Protein AF-0000000069689059 (afdb_homodimer)

Nearest PDB structures (foldseek):
  5hoo-assembly1_A  TM=9.185E-01  e=1.889E-03  Drosophila mauritiana
  5hoo-assembly1_B  TM=9.176E-01  e=2.150E-03  Drosophila mauritiana
  4u7b-assembly2_G-2  TM=9.178E-01  e=5.326E-03  Drosophila mauritiana
  3hot-assembly1_A  TM=8.782E-01  e=8.944E-03  Drosophila mauritiana
  7s03-assembly1_A-2  TM=8.813E-01  e=1.320E-02  Homo sapiens

Radius of gyration: 13.78 Å; Cα contacts (8 Å, |Δi|>4): 162; chains: 2; bounding box: 35×32×36 Å

Structure (mmCIF, N/CA/C/O backbone):
data_AF-0000000069689059-model_v1
#
loop_
_entity.id
_entity.type
_entity.pdbx_description
1 polymer 'Mos1 transposase HTH domain-containing protein'
#
loop_
_atom_site.group_PDB
_atom_site.id
_atom_site.type_symbol
_atom_site.label_atom_id
_atom_site.label_alt_id
_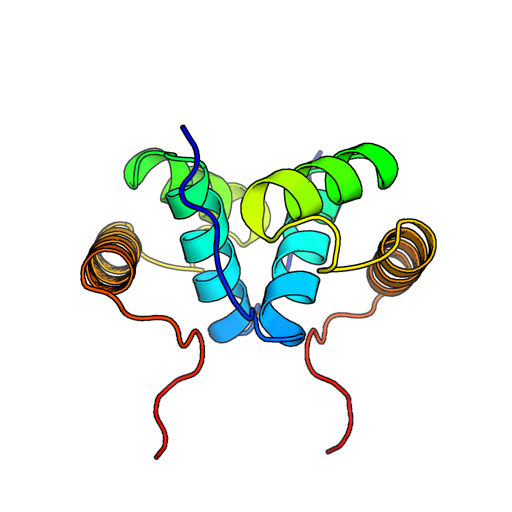atom_site.label_comp_id
_atom_site.label_asym_id
_atom_site.label_entity_id
_atom_site.label_seq_id
_atom_site.pdbx_PDB_ins_code
_atom_site.Cartn_x
_atom_site.Cartn_y
_atom_site.Cartn_z
_atom_site.occupancy
_atom_site.B_iso_or_equiv
_atom_site.auth_seq_id
_atom_site.auth_comp_id
_atom_site.auth_asym_id
_atom_site.auth_atom_id
_atom_site.pdbx_PDB_model_num
ATOM 1 N N . MET A 1 1 ? -7.484 -7.207 15.836 1 64.56 1 MET A N 1
ATOM 2 C CA . MET A 1 1 ? -8.234 -7.727 14.695 1 64.56 1 MET A CA 1
ATOM 3 C C . MET A 1 1 ? -8.227 -6.727 13.539 1 64.56 1 MET A C 1
ATOM 5 O O . MET A 1 1 ? -8.625 -5.57 13.719 1 64.56 1 MET A O 1
ATOM 9 N N . PHE A 1 2 ? -7.527 -7.031 12.359 1 71.19 2 PHE A N 1
ATOM 10 C CA . PHE A 1 2 ? -7.359 -6.098 11.25 1 71.19 2 PHE A CA 1
ATOM 11 C C . PHE A 1 2 ? -8.672 -5.914 10.5 1 71.19 2 PHE A C 1
ATOM 13 O O . PHE A 1 2 ? -9.477 -6.836 10.414 1 71.19 2 PHE A O 1
ATOM 20 N N . LYS A 1 3 ? -9.016 -4.711 10.305 1 83.56 3 LYS A N 1
ATOM 21 C CA . LYS A 1 3 ? -10.164 -4.473 9.438 1 83.56 3 LYS A CA 1
ATOM 22 C C . LYS A 1 3 ? -9.891 -4.957 8.023 1 83.56 3 LYS A C 1
ATOM 24 O O . LYS A 1 3 ? -8.828 -4.684 7.457 1 83.56 3 LYS A O 1
ATOM 29 N N . THR A 1 4 ? -10.664 -5.844 7.508 1 91.06 4 THR A N 1
ATOM 30 C CA . THR A 1 4 ? -10.484 -6.32 6.145 1 91.06 4 THR A CA 1
ATOM 31 C C . THR A 1 4 ? -11.055 -5.32 5.141 1 91.06 4 THR A C 1
ATOM 33 O O . THR A 1 4 ? -12.062 -4.66 5.418 1 91.06 4 THR A O 1
ATOM 36 N N . ILE A 1 5 ? -10.398 -5.199 4.066 1 94.38 5 ILE A N 1
ATOM 37 C CA . ILE A 1 5 ? -10.836 -4.309 2.998 1 94.38 5 ILE A CA 1
ATOM 38 C C . ILE A 1 5 ? -11.508 -5.117 1.892 1 94.38 5 ILE A C 1
ATOM 40 O O . ILE A 1 5 ? -10.891 -6.027 1.321 1 94.38 5 ILE A O 1
ATOM 44 N N . ALA A 1 6 ? -12.719 -4.738 1.659 1 91.31 6 ALA A N 1
ATOM 45 C CA . ALA A 1 6 ? -13.453 -5.469 0.628 1 91.31 6 ALA A CA 1
ATOM 46 C C . ALA A 1 6 ? -13.297 -4.797 -0.733 1 91.31 6 ALA A C 1
ATOM 48 O O . ALA A 1 6 ? -13.266 -3.566 -0.824 1 91.31 6 ALA A O 1
ATOM 49 N N . ASP A 1 7 ? -13.148 -5.566 -1.772 1 89.94 7 ASP A N 1
ATOM 50 C CA . ASP A 1 7 ? -13.203 -5.148 -3.17 1 89.94 7 ASP A CA 1
ATOM 51 C C . ASP A 1 7 ? -12.172 -4.055 -3.457 1 89.94 7 ASP A C 1
ATOM 53 O O . ASP A 1 7 ? -12.531 -2.959 -3.896 1 89.94 7 ASP A O 1
ATOM 57 N N . PRO A 1 8 ? -10.945 -4.25 -3.125 1 92.94 8 PRO A N 1
ATOM 58 C CA . PRO A 1 8 ? -9.914 -3.258 -3.449 1 92.94 8 PRO A CA 1
ATOM 59 C C . PRO A 1 8 ? -9.734 -3.066 -4.953 1 92.94 8 PRO A C 1
ATOM 61 O O . PRO A 1 8 ? -9.914 -4.012 -5.727 1 92.94 8 PRO A O 1
ATOM 64 N N . ALA A 1 9 ? -9.477 -1.877 -5.324 1 91.38 9 ALA A N 1
ATOM 65 C CA . ALA A 1 9 ? -9.086 -1.654 -6.715 1 91.38 9 ALA A CA 1
ATOM 66 C C . ALA A 1 9 ? -7.75 -2.32 -7.023 1 91.38 9 ALA A C 1
ATO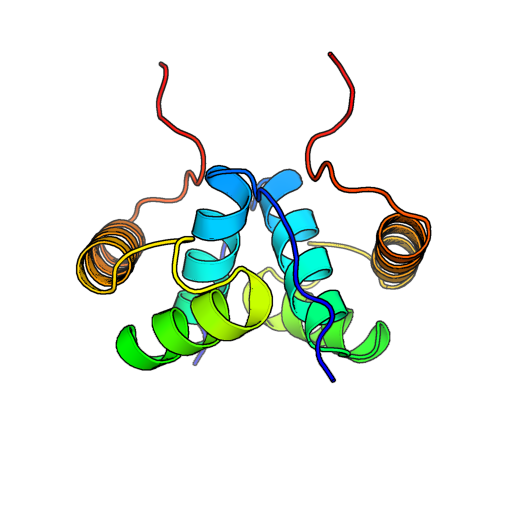M 68 O O . ALA A 1 9 ? -6.926 -2.525 -6.129 1 91.38 9 ALA A O 1
ATOM 69 N N . ASP A 1 10 ? -7.543 -2.586 -8.281 1 92 10 ASP A N 1
ATOM 70 C CA . ASP A 1 10 ? -6.297 -3.234 -8.68 1 92 10 ASP A CA 1
ATOM 71 C C . ASP A 1 10 ? -5.09 -2.357 -8.359 1 92 10 ASP A C 1
ATOM 73 O O . ASP A 1 10 ? -4.055 -2.855 -7.914 1 92 10 ASP A O 1
ATOM 77 N N . CYS A 1 11 ? -5.277 -1.106 -8.594 1 92.75 11 CYS A N 1
ATOM 78 C CA . CYS A 1 11 ? -4.164 -0.2 -8.352 1 92.75 11 CYS A CA 1
ATOM 79 C C . CYS A 1 11 ? -3.826 -0.136 -6.867 1 92.75 11 CYS A C 1
ATOM 81 O O . CYS A 1 11 ? -2.666 0.051 -6.496 1 92.75 11 CYS A O 1
ATOM 83 N N . GLU A 1 12 ? -4.895 -0.307 -6.016 1 95.25 12 GLU A N 1
ATOM 84 C CA . GLU A 1 12 ? -4.656 -0.308 -4.578 1 95.25 12 GLU A CA 1
ATOM 85 C C . GLU A 1 12 ? -3.756 -1.473 -4.168 1 95.25 12 GLU A C 1
ATOM 87 O O . GLU A 1 12 ? -2.777 -1.283 -3.443 1 95.25 12 GLU A O 1
ATOM 92 N N . VAL A 1 13 ? -4.062 -2.637 -4.699 1 96.88 13 VAL A N 1
ATOM 93 C CA . VAL A 1 13 ? -3.297 -3.832 -4.355 1 96.88 13 VAL A CA 1
ATOM 94 C C . VAL A 1 13 ? -1.872 -3.703 -4.891 1 96.88 13 VAL A C 1
ATOM 96 O O . VAL A 1 13 ? -0.906 -3.967 -4.168 1 96.88 13 VAL A O 1
ATOM 99 N N . ARG A 1 14 ? -1.726 -3.221 -6.07 1 97.06 14 ARG A N 1
ATOM 100 C CA . ARG A 1 14 ? -0.405 -3.062 -6.672 1 97.06 14 ARG A CA 1
ATOM 101 C C . ARG A 1 14 ? 0.411 -2.008 -5.934 1 97.06 14 ARG A C 1
ATOM 103 O O . ARG A 1 14 ? 1.626 -2.152 -5.777 1 97.06 14 ARG A O 1
ATOM 110 N N . SER A 1 15 ? -0.237 -0.969 -5.473 1 97.19 15 SER A N 1
ATOM 111 C CA . SER A 1 15 ? 0.436 0.067 -4.695 1 97.19 15 SER A CA 1
ATOM 112 C C . SER A 1 15 ? 1.014 -0.499 -3.4 1 97.19 15 SER A C 1
ATOM 114 O O . SER A 1 15 ? 2.145 -0.179 -3.027 1 97.19 15 SER A O 1
ATOM 116 N N . VAL A 1 16 ? 0.227 -1.36 -2.773 1 98.25 16 VAL A N 1
ATOM 117 C CA . VAL A 1 16 ? 0.679 -1.967 -1.526 1 98.25 16 VAL A CA 1
ATOM 118 C C . VAL A 1 16 ? 1.86 -2.895 -1.801 1 98.25 16 VAL A C 1
ATOM 120 O O . VAL A 1 16 ? 2.834 -2.91 -1.045 1 98.25 16 VAL A O 1
ATOM 123 N N . ILE A 1 17 ? 1.816 -3.637 -2.918 1 98.38 17 ILE A N 1
ATOM 124 C CA . ILE A 1 17 ? 2.928 -4.504 -3.295 1 98.38 17 ILE A CA 1
ATOM 125 C C . ILE A 1 17 ? 4.188 -3.664 -3.504 1 98.38 17 ILE A C 1
ATOM 127 O O . ILE A 1 17 ? 5.262 -4.012 -3.008 1 98.38 17 ILE A O 1
ATOM 131 N N . ARG A 1 18 ? 4.082 -2.564 -4.188 1 97.75 18 ARG A N 1
ATOM 132 C CA . ARG A 1 18 ? 5.227 -1.695 -4.457 1 97.75 18 ARG A CA 1
ATOM 133 C C . ARG A 1 18 ? 5.809 -1.141 -3.162 1 97.75 18 ARG A C 1
ATOM 135 O O . ARG A 1 18 ? 7.027 -1.129 -2.979 1 97.75 18 ARG A O 1
ATOM 142 N N . PHE A 1 19 ? 4.977 -0.768 -2.242 1 97.75 19 PHE A N 1
ATOM 143 C CA . PHE A 1 19 ? 5.371 -0.213 -0.953 1 97.75 19 PHE A CA 1
ATOM 144 C C . PHE A 1 19 ? 6.117 -1.252 -0.122 1 97.75 19 PHE A C 1
ATOM 146 O O . PHE A 1 19 ? 7.203 -0.982 0.39 1 97.75 19 PHE A O 1
ATOM 153 N N . LEU A 1 20 ? 5.562 -2.451 -0.044 1 98.31 20 LEU A N 1
ATOM 154 C CA . LEU A 1 20 ? 6.172 -3.498 0.77 1 98.31 20 LEU A CA 1
ATOM 155 C C . LEU A 1 20 ? 7.461 -4.004 0.13 1 98.31 20 LEU A C 1
ATOM 157 O O . LEU A 1 20 ? 8.422 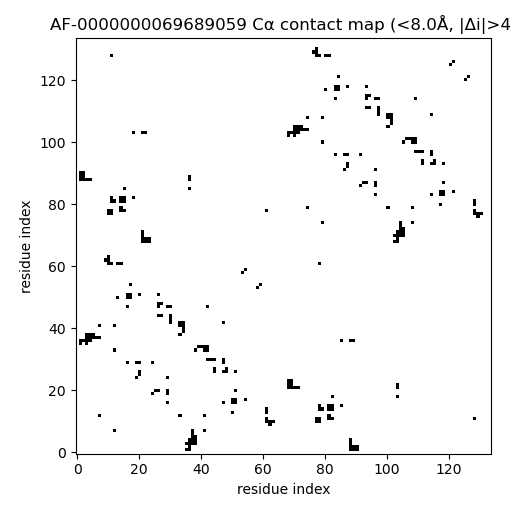-4.332 0.833 1 98.31 20 LEU A O 1
ATOM 161 N N . ASN A 1 21 ? 7.402 -4.062 -1.197 1 98.25 21 ASN A N 1
ATOM 162 C CA . ASN A 1 21 ? 8.633 -4.418 -1.897 1 98.25 21 ASN A CA 1
ATOM 163 C C . ASN A 1 21 ? 9.75 -3.414 -1.621 1 98.25 21 ASN A C 1
ATOM 165 O O . ASN A 1 21 ? 10.898 -3.799 -1.416 1 98.25 21 ASN A O 1
ATOM 169 N N . ALA A 1 22 ? 9.398 -2.145 -1.64 1 97.5 22 ALA A N 1
ATOM 170 C CA . ALA A 1 22 ? 10.375 -1.101 -1.341 1 97.5 22 ALA A CA 1
ATOM 171 C C . ALA A 1 22 ? 10.922 -1.248 0.078 1 97.5 22 ALA A C 1
ATOM 173 O O . ALA A 1 22 ? 12.07 -0.908 0.346 1 97.5 22 ALA A O 1
ATOM 174 N N . LYS A 1 23 ? 10.094 -1.744 0.972 1 97.31 23 LYS A N 1
ATOM 175 C CA . LYS A 1 23 ? 10.508 -2.016 2.346 1 97.31 23 LYS A CA 1
ATOM 176 C C . LYS A 1 23 ? 11.32 -3.301 2.43 1 97.31 23 LYS A C 1
ATOM 178 O O . LYS A 1 23 ? 11.672 -3.752 3.523 1 97.31 23 LYS A O 1
ATOM 183 N N . LYS A 1 24 ? 11.547 -3.975 1.332 1 97 24 LYS A N 1
ATOM 184 C CA . LYS A 1 24 ? 12.359 -5.184 1.207 1 97 24 LYS A CA 1
ATOM 185 C C . LYS A 1 24 ? 11.656 -6.379 1.846 1 97 24 LYS A C 1
ATOM 187 O O . LYS A 1 24 ? 12.32 -7.281 2.373 1 97 24 LYS A O 1
ATOM 192 N N . VAL A 1 25 ? 10.398 -6.316 1.824 1 97.94 25 VAL A N 1
ATOM 193 C CA . VAL A 1 25 ? 9.633 -7.48 2.266 1 97.94 25 VAL A CA 1
ATOM 194 C C . VAL A 1 25 ? 9.648 -8.547 1.177 1 97.94 25 VAL A C 1
ATOM 196 O O . VAL A 1 25 ? 9.5 -8.242 -0.009 1 97.94 25 VAL A O 1
ATOM 199 N N . LYS A 1 26 ? 9.766 -9.781 1.61 1 98.12 26 LYS A N 1
ATOM 200 C CA . LYS A 1 26 ? 9.805 -10.883 0.653 1 98.12 26 LYS A CA 1
ATOM 201 C C . LYS A 1 26 ? 8.438 -11.102 0.009 1 98.12 26 LYS A C 1
ATOM 203 O O . LYS A 1 26 ? 7.402 -10.953 0.666 1 98.12 26 LYS A O 1
ATOM 208 N N . PRO A 1 27 ? 8.438 -11.555 -1.214 1 98.44 27 PRO A N 1
ATOM 209 C CA . PRO A 1 27 ? 7.18 -11.742 -1.946 1 98.44 27 PRO A CA 1
ATOM 210 C C . PRO A 1 27 ? 6.195 -12.648 -1.209 1 98.44 27 PRO A C 1
ATOM 212 O O . PRO A 1 27 ? 4.996 -12.359 -1.176 1 98.44 27 PRO A O 1
ATOM 215 N N . ALA A 1 28 ? 6.711 -13.664 -0.631 1 98.5 28 ALA A N 1
ATOM 216 C CA . ALA A 1 28 ? 5.836 -14.586 0.088 1 98.5 28 ALA A CA 1
ATOM 217 C C . ALA A 1 28 ? 5.172 -13.898 1.275 1 98.5 28 ALA A C 1
ATOM 219 O O . ALA A 1 28 ? 3.99 -14.117 1.55 1 98.5 28 ALA A O 1
ATOM 220 N N . GLU A 1 29 ? 5.902 -13.086 1.965 1 98.44 29 GLU A N 1
ATOM 221 C CA . GLU A 1 29 ? 5.375 -12.336 3.102 1 98.44 29 GLU A CA 1
ATOM 222 C C . GLU A 1 29 ? 4.418 -11.242 2.645 1 98.44 29 GLU A C 1
ATOM 224 O O . GLU A 1 29 ? 3.42 -10.961 3.311 1 98.44 29 GLU A O 1
ATOM 229 N N . ILE A 1 30 ? 4.746 -10.625 1.498 1 98.69 30 ILE A N 1
ATOM 230 C CA . ILE A 1 30 ? 3.832 -9.641 0.927 1 98.69 30 ILE A CA 1
ATOM 231 C C . ILE A 1 30 ? 2.477 -10.289 0.658 1 98.69 30 ILE A C 1
ATOM 233 O O . ILE A 1 30 ? 1.435 -9.734 1.012 1 98.69 30 ILE A O 1
ATOM 237 N N . HIS A 1 31 ? 2.518 -11.445 0.06 1 98.5 31 HIS A N 1
ATOM 238 C CA . HIS A 1 31 ? 1.282 -12.164 -0.243 1 98.5 31 HIS A CA 1
ATOM 239 C C . HIS A 1 31 ? 0.483 -12.445 1.025 1 98.5 31 HIS A C 1
ATOM 241 O O . HIS A 1 31 ? -0.732 -12.234 1.058 1 98.5 31 HIS A O 1
ATOM 247 N N . LEU A 1 32 ? 1.126 -12.828 2.061 1 97.88 32 LEU A N 1
ATOM 248 C CA . LEU A 1 32 ? 0.467 -13.102 3.332 1 97.88 32 LEU A CA 1
ATOM 249 C C . LEU A 1 32 ? -0.208 -11.844 3.877 1 97.88 32 LEU A C 1
ATOM 251 O O . LEU A 1 32 ? -1.343 -11.906 4.355 1 97.88 32 LEU A O 1
ATOM 255 N N . GLN A 1 33 ? 0.477 -10.75 3.779 1 98 33 GLN A N 1
ATOM 256 C CA . GLN A 1 33 ? -0.085 -9.5 4.277 1 98 3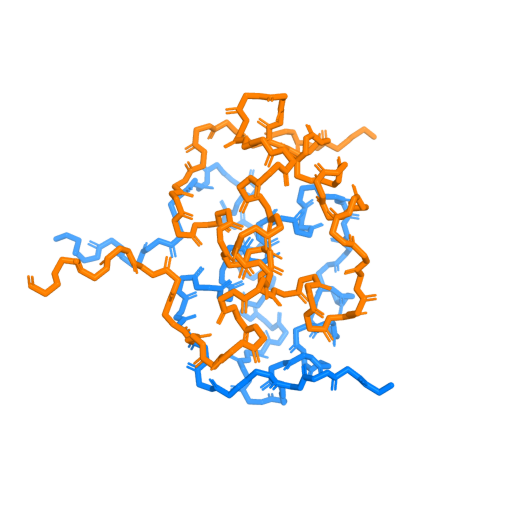3 GLN A CA 1
ATOM 257 C C . GLN A 1 33 ? -1.291 -9.07 3.445 1 98 33 GLN A C 1
ATOM 259 O O . GLN A 1 33 ? -2.283 -8.586 3.99 1 98 33 GLN A O 1
ATOM 264 N N . LEU A 1 34 ? -1.223 -9.25 2.141 1 97.81 34 LEU A N 1
ATOM 265 C CA . LEU A 1 34 ? -2.355 -8.922 1.282 1 97.81 34 LEU A CA 1
ATOM 266 C C . LEU A 1 34 ? -3.566 -9.781 1.629 1 97.81 34 LEU A C 1
ATOM 268 O O . LEU A 1 34 ? -4.688 -9.273 1.718 1 97.81 34 LEU A O 1
ATOM 272 N N . VAL A 1 35 ? -3.314 -11.102 1.845 1 96.94 35 VAL A N 1
ATOM 273 C CA . VAL A 1 35 ? -4.387 -12.031 2.17 1 96.94 35 VAL A CA 1
ATOM 274 C C . VAL A 1 35 ? -5.004 -11.664 3.518 1 96.94 35 VAL A C 1
ATOM 276 O O . VAL A 1 35 ? -6.219 -11.758 3.695 1 96.94 35 VAL A O 1
ATOM 279 N N . GLU A 1 36 ? -4.203 -11.266 4.398 1 96.44 36 GLU A N 1
ATOM 280 C CA . GLU A 1 36 ? -4.652 -10.875 5.734 1 96.44 36 GLU A CA 1
ATOM 281 C C . GLU A 1 36 ? -5.602 -9.68 5.668 1 96.44 36 GLU A C 1
ATOM 283 O O . GLU A 1 36 ? -6.609 -9.641 6.375 1 96.44 36 GLU A O 1
ATOM 288 N N . ILE A 1 37 ? -5.32 -8.734 4.812 1 97 37 ILE A N 1
ATOM 289 C CA . ILE A 1 37 ? -6.027 -7.457 4.805 1 97 37 ILE A CA 1
ATOM 290 C C . ILE A 1 37 ? -7.156 -7.496 3.779 1 97 37 ILE A C 1
ATOM 292 O O . ILE A 1 37 ? -8.25 -6.984 4.031 1 97 37 ILE A O 1
ATOM 296 N N . TYR A 1 38 ? -6.945 -8.164 2.652 1 96.56 38 TYR A N 1
ATOM 297 C CA . TYR A 1 38 ? -7.902 -8.102 1.554 1 96.56 38 TYR A CA 1
ATOM 298 C C . TYR A 1 38 ? -8.641 -9.43 1.397 1 96.56 38 TYR A C 1
ATOM 300 O O . TYR A 1 38 ? -9.664 -9.5 0.713 1 96.56 38 TYR A O 1
ATOM 308 N N . GLY A 1 39 ? -8.117 -10.469 1.992 1 94.94 39 GLY A N 1
ATOM 309 C CA . GLY A 1 39 ? -8.719 -11.781 1.844 1 94.94 39 GLY A CA 1
ATOM 310 C C . GLY A 1 39 ? -7.961 -12.68 0.889 1 94.94 39 GLY A C 1
ATOM 311 O O . GLY A 1 39 ? -7.098 -12.219 0.142 1 94.94 39 GLY A O 1
ATOM 312 N N . GLU A 1 40 ? -8.328 -13.898 0.814 1 93.19 40 GLU A N 1
ATOM 313 C CA . GLU A 1 40 ? -7.59 -14.922 0.072 1 93.19 40 GLU A CA 1
ATOM 314 C C . GLU A 1 40 ? -7.777 -14.75 -1.433 1 93.19 40 GLU A C 1
ATOM 316 O O . GLU A 1 40 ? -6.969 -15.242 -2.225 1 93.19 40 GLU A O 1
ATOM 321 N N . ASN A 1 41 ? -8.797 -14.023 -1.823 1 92.81 41 ASN A N 1
ATOM 322 C CA . ASN A 1 41 ? -9.125 -13.93 -3.242 1 92.81 41 ASN A CA 1
ATOM 323 C C . ASN A 1 41 ? -8.531 -12.68 -3.877 1 92.81 41 ASN A C 1
ATOM 325 O O . ASN A 1 41 ? -8.82 -12.367 -5.031 1 92.81 41 ASN A O 1
ATOM 329 N N . VAL A 1 42 ? -7.719 -11.961 -3.133 1 95.56 42 VAL A N 1
ATOM 330 C CA . VAL A 1 42 ? -7.203 -10.68 -3.621 1 95.56 42 VAL A CA 1
ATOM 331 C C . VAL A 1 42 ? -6.215 -10.922 -4.758 1 95.56 42 VAL A C 1
ATOM 333 O O . VAL A 1 42 ? -6.246 -10.227 -5.773 1 95.56 42 VAL A O 1
ATOM 336 N N . MET A 1 43 ? -5.297 -11.969 -4.59 1 95.75 43 MET A N 1
ATOM 337 C CA . MET A 1 43 ? -4.23 -12.227 -5.555 1 95.75 43 MET A CA 1
ATOM 338 C C . MET A 1 43 ? -3.488 -13.516 -5.207 1 95.75 43 MET A C 1
ATOM 340 O O . MET A 1 43 ? -3.379 -13.875 -4.035 1 95.75 43 MET A O 1
ATOM 344 N N . THR A 1 44 ? -2.963 -14.102 -6.285 1 97.38 44 THR A N 1
ATOM 345 C CA . THR A 1 44 ? -2.16 -15.289 -6.047 1 97.38 44 THR A CA 1
ATOM 346 C C . THR A 1 44 ? -0.719 -14.914 -5.711 1 97.38 44 THR A C 1
ATOM 348 O O . THR A 1 44 ? -0.277 -13.805 -6.012 1 97.38 44 THR A O 1
ATOM 351 N N . ASP A 1 45 ? -0.112 -15.883 -5.129 1 97.75 45 ASP A N 1
ATOM 352 C CA . ASP A 1 45 ? 1.308 -15.695 -4.844 1 97.75 45 ASP A CA 1
ATOM 353 C C . ASP A 1 45 ? 2.096 -15.453 -6.129 1 97.75 45 ASP A C 1
ATOM 355 O O . ASP A 1 45 ? 3.006 -14.617 -6.156 1 97.75 45 ASP A O 1
ATOM 359 N N . GLY A 1 46 ? 1.815 -16.203 -7.18 1 98.06 46 GLY A N 1
ATOM 360 C CA . GLY A 1 46 ? 2.469 -16.016 -8.461 1 98.06 46 GLY A CA 1
ATOM 361 C C . GLY A 1 46 ? 2.324 -14.602 -9.008 1 98.06 46 GLY A C 1
ATOM 362 O O . GLY A 1 46 ? 3.281 -14.031 -9.531 1 98.06 46 GLY A O 1
ATOM 363 N N . MET A 1 47 ? 1.127 -14.039 -8.867 1 97.69 47 MET A N 1
ATOM 364 C CA . MET A 1 47 ? 0.88 -12.68 -9.344 1 97.69 47 MET A CA 1
ATOM 365 C C . MET A 1 47 ? 1.643 -11.656 -8.5 1 97.69 47 MET A C 1
ATOM 367 O O . MET A 1 47 ? 2.201 -10.703 -9.039 1 97.69 47 MET A O 1
ATOM 371 N N . VAL A 1 48 ? 1.698 -11.898 -7.195 1 98.44 48 VAL A N 1
ATOM 372 C CA . VAL A 1 48 ? 2.48 -11.008 -6.336 1 98.44 48 VAL A CA 1
ATOM 373 C C . VAL A 1 48 ? 3.938 -11 -6.793 1 98.44 48 VAL A C 1
ATOM 375 O O . VAL A 1 48 ? 4.535 -9.938 -6.961 1 98.44 48 VAL A O 1
ATOM 378 N N . ARG A 1 49 ? 4.523 -12.148 -7.062 1 98.69 49 ARG A N 1
ATOM 379 C CA . ARG A 1 49 ? 5.906 -12.258 -7.508 1 98.69 49 ARG A CA 1
ATOM 380 C C . ARG A 1 49 ? 6.102 -11.586 -8.859 1 98.69 49 ARG A C 1
ATOM 382 O O . ARG A 1 49 ? 7.148 -10.984 -9.125 1 98.69 49 ARG A O 1
ATOM 389 N N . LYS A 1 50 ? 5.117 -11.773 -9.68 1 97.81 50 LYS A N 1
ATOM 390 C CA . LYS A 1 50 ? 5.176 -11.109 -10.984 1 97.81 50 LYS A CA 1
ATOM 391 C C . LYS A 1 50 ? 5.258 -9.594 -10.828 1 97.81 50 LYS A C 1
ATOM 393 O O . LYS A 1 50 ? 6.09 -8.945 -11.461 1 97.81 50 LYS A O 1
ATOM 398 N N . TRP A 1 51 ? 4.457 -9 -9.992 1 97.06 51 TRP A N 1
ATOM 399 C CA . TRP A 1 51 ? 4.457 -7.559 -9.789 1 97.06 51 TRP A CA 1
ATOM 400 C C . TRP A 1 51 ? 5.75 -7.105 -9.117 1 97.06 51 TRP A C 1
ATOM 402 O O . TRP A 1 51 ? 6.289 -6.047 -9.445 1 97.06 51 TRP A O 1
ATOM 412 N N . VAL A 1 52 ? 6.258 -7.926 -8.172 1 97.94 52 VAL A N 1
ATOM 413 C CA . VAL A 1 52 ? 7.543 -7.621 -7.543 1 97.94 52 VAL A CA 1
ATOM 414 C C . VAL A 1 52 ? 8.633 -7.551 -8.609 1 97.94 52 VAL A C 1
ATOM 416 O O . VAL A 1 52 ? 9.445 -6.625 -8.617 1 97.94 52 VAL A O 1
ATOM 419 N N . ARG A 1 53 ? 8.617 -8.492 -9.461 1 97.81 53 ARG A N 1
ATOM 420 C CA . ARG A 1 53 ? 9.578 -8.477 -10.57 1 97.81 53 ARG A CA 1
ATOM 421 C C . ARG A 1 53 ? 9.406 -7.234 -11.43 1 97.81 53 ARG A C 1
ATOM 423 O O . ARG A 1 53 ? 10.391 -6.582 -11.789 1 97.81 53 ARG A O 1
ATOM 430 N N . GLN A 1 54 ? 8.211 -6.895 -11.75 1 96.62 54 GLN A N 1
ATOM 431 C CA . GLN A 1 54 ? 7.949 -5.723 -12.57 1 96.62 54 GLN A CA 1
ATOM 432 C C . GLN A 1 54 ? 8.453 -4.449 -11.898 1 96.62 54 GLN A C 1
ATOM 434 O O . GLN A 1 54 ? 9.062 -3.598 -12.547 1 96.62 54 GLN A O 1
ATOM 439 N N . PHE A 1 55 ? 8.227 -4.336 -10.633 1 96.31 55 PHE A N 1
ATOM 440 C CA . PHE A 1 55 ? 8.688 -3.152 -9.922 1 96.31 55 PHE A CA 1
ATOM 441 C C . PHE A 1 55 ? 10.203 -3.148 -9.797 1 96.31 55 PHE A C 1
ATOM 443 O O . PHE A 1 55 ? 10.836 -2.094 -9.875 1 96.31 55 PHE A O 1
ATOM 450 N N . ASN A 1 56 ? 10.773 -4.316 -9.672 1 96.56 56 ASN A N 1
ATOM 451 C CA . ASN A 1 56 ? 12.227 -4.41 -9.625 1 96.56 56 ASN A CA 1
ATOM 452 C C . ASN A 1 56 ? 12.859 -4.082 -10.977 1 96.56 56 ASN A C 1
ATOM 454 O O . ASN A 1 56 ? 13.969 -3.561 -11.039 1 96.56 56 ASN A O 1
ATOM 458 N N . ASP A 1 57 ? 12.133 -4.328 -12.008 1 96.25 57 ASP A N 1
ATOM 459 C CA . ASP A 1 57 ? 12.625 -4.082 -13.359 1 96.25 57 ASP A CA 1
ATOM 460 C C . ASP A 1 57 ? 12.414 -2.625 -13.758 1 96.25 57 ASP A C 1
ATOM 462 O O . ASP A 1 57 ? 12.82 -2.211 -14.852 1 96.25 57 ASP A O 1
ATOM 466 N N . GLY A 1 58 ? 11.695 -1.883 -12.906 1 93 58 GLY A N 1
ATOM 467 C CA . GLY A 1 58 ? 11.633 -0.448 -13.141 1 93 58 GLY A CA 1
ATOM 468 C C . GLY A 1 58 ? 10.227 0.055 -13.406 1 93 58 GLY A C 1
ATOM 469 O O . GLY A 1 58 ? 10.031 1.234 -13.703 1 93 58 GLY A O 1
ATOM 470 N N . ARG A 1 59 ? 9.273 -0.852 -13.305 1 91.19 59 ARG A N 1
ATOM 471 C CA . ARG A 1 59 ? 7.895 -0.396 -13.445 1 91.19 59 ARG A CA 1
ATOM 472 C C . ARG A 1 59 ? 7.52 0.558 -12.32 1 91.19 59 ARG A C 1
ATOM 474 O O . ARG A 1 59 ? 7.77 0.272 -11.148 1 91.19 59 ARG A O 1
ATOM 481 N N . THR A 1 60 ? 6.891 1.715 -12.617 1 89.38 60 THR A N 1
ATOM 482 C CA . THR A 1 60 ? 6.555 2.703 -11.602 1 89.38 60 THR A CA 1
ATOM 483 C C . THR A 1 60 ? 5.047 2.951 -11.562 1 89.38 60 THR A C 1
ATOM 485 O O . THR A 1 60 ? 4.535 3.545 -10.609 1 89.38 60 THR A O 1
ATOM 488 N N . ASN A 1 61 ? 4.348 2.441 -12.602 1 89.56 61 ASN A N 1
ATOM 489 C CA . ASN A 1 61 ? 2.914 2.686 -12.703 1 89.56 61 ASN A CA 1
ATOM 490 C C . ASN A 1 61 ? 2.104 1.548 -12.094 1 89.56 61 ASN A C 1
ATOM 492 O O . ASN A 1 61 ? 2.307 0.381 -12.43 1 89.56 61 ASN A O 1
ATOM 496 N N . VAL A 1 62 ? 1.237 1.913 -11.211 1 90.5 62 VAL A N 1
ATOM 497 C CA . VAL A 1 62 ? 0.418 0.922 -10.523 1 90.5 62 VAL A CA 1
ATOM 498 C C . VAL A 1 62 ? -0.921 0.77 -11.242 1 90.5 62 VAL A C 1
ATOM 500 O O . VAL A 1 62 ? -1.757 -0.046 -10.844 1 90.5 62 VAL A O 1
ATOM 503 N N . HIS A 1 63 ? -1.198 1.591 -12.359 1 84 63 HIS A N 1
ATOM 504 C CA . HIS A 1 63 ? -2.422 1.509 -13.148 1 84 63 HIS A CA 1
ATOM 505 C C . HIS A 1 63 ? -2.229 0.618 -14.375 1 84 63 HIS A C 1
ATOM 507 O O . HIS A 1 63 ? -1.104 0.443 -14.844 1 84 63 HIS A O 1
ATOM 513 N N . ASP A 1 64 ? -3.318 -0.06 -14.664 1 67.88 64 ASP A N 1
ATOM 514 C CA . ASP A 1 64 ? -3.236 -0.801 -15.922 1 67.88 64 ASP A CA 1
ATOM 515 C C . ASP A 1 64 ? -3.045 0.144 -17.109 1 67.88 64 ASP A C 1
ATOM 517 O O . ASP A 1 64 ? -3.533 1.276 -17.094 1 67.88 64 ASP A O 1
ATOM 521 N N . GLU A 1 65 ? -1.91 0.105 -17.844 1 54.06 65 GLU A N 1
ATOM 522 C CA . GLU A 1 65 ? -1.685 0.922 -19.031 1 54.06 65 GLU A CA 1
ATOM 523 C C . GLU A 1 65 ? -2.955 1.041 -19.875 1 54.06 65 GLU A C 1
ATOM 525 O O . GLU A 1 65 ? -2.93 1.597 -20.984 1 54.06 65 GLU A O 1
ATOM 530 N N . ALA A 1 66 ? -4.031 0.692 -19.609 1 44.12 66 ALA A N 1
ATOM 531 C CA . ALA A 1 66 ? -4.926 0.987 -20.734 1 44.12 66 ALA A CA 1
ATOM 532 C C . ALA A 1 66 ? -5.031 2.49 -20.969 1 44.12 66 ALA A C 1
ATOM 534 O O . ALA A 1 66 ? -5.66 3.207 -20.188 1 44.12 66 ALA A O 1
ATOM 535 N N . ARG A 1 67 ? -3.977 3.248 -20.828 1 36.31 67 ARG A N 1
ATOM 536 C CA . ARG A 1 67 ? -4.395 4.438 -21.562 1 36.31 67 ARG A CA 1
ATOM 537 C C . ARG A 1 67 ? -4.867 4.078 -22.969 1 36.31 67 ARG A C 1
ATOM 539 O O . ARG A 1 67 ? -4.305 3.189 -23.609 1 36.31 67 ARG A O 1
ATOM 546 N N . MET B 1 1 ? 18.594 -1.137 3.539 1 63.81 1 MET B N 1
ATOM 547 C CA . MET B 1 1 ? 18.406 0.15 2.879 1 63.81 1 MET B CA 1
ATOM 548 C C . MET B 1 1 ? 17.188 0.108 1.958 1 63.81 1 MET B C 1
ATOM 550 O O . MET B 1 1 ? 17.125 -0.724 1.051 1 63.81 1 MET B O 1
ATOM 554 N N . PHE B 1 2 ? 16.016 0.809 2.316 1 71 2 PHE B N 1
ATOM 555 C CA . PHE B 1 2 ? 14.758 0.73 1.585 1 71 2 PHE B CA 1
ATOM 556 C C . PHE B 1 2 ? 14.852 1.487 0.265 1 71 2 PHE B C 1
ATOM 558 O O . PHE B 1 2 ? 15.578 2.479 0.162 1 71 2 PHE B O 1
ATOM 565 N N . LYS B 1 3 ? 14.477 0.857 -0.744 1 84.25 3 LYS B N 1
ATOM 566 C CA . LYS B 1 3 ? 14.383 1.588 -2.004 1 84.25 3 LYS B CA 1
ATOM 567 C C . LYS B 1 3 ? 13.344 2.705 -1.914 1 84.25 3 LYS B C 1
ATOM 569 O O . LYS B 1 3 ? 12.25 2.5 -1.385 1 84.25 3 LYS B O 1
ATOM 574 N N . THR B 1 4 ? 13.688 3.916 -2.16 1 91.31 4 THR B N 1
ATOM 575 C CA . THR B 1 4 ? 12.742 5.023 -2.145 1 91.31 4 THR B CA 1
ATOM 576 C C . THR B 1 4 ? 11.961 5.09 -3.455 1 91.31 4 THR B C 1
ATOM 578 O O . THR B 1 4 ? 12.508 4.781 -4.52 1 91.31 4 THR B O 1
ATOM 581 N N . ILE B 1 5 ? 10.742 5.426 -3.338 1 94.62 5 ILE B N 1
ATOM 582 C CA . ILE B 1 5 ? 9.883 5.555 -4.508 1 94.62 5 ILE B CA 1
ATOM 583 C C . ILE B 1 5 ? 9.695 7.031 -4.852 1 94.62 5 ILE B C 1
ATOM 585 O O . ILE B 1 5 ? 9.227 7.812 -4.023 1 94.62 5 ILE B O 1
ATOM 589 N N . ALA B 1 6 ? 10.07 7.316 -6.039 1 91.56 6 ALA B N 1
ATOM 590 C CA . ALA B 1 6 ? 9.953 8.711 -6.453 1 91.56 6 ALA B CA 1
ATOM 591 C C . ALA B 1 6 ? 8.617 8.969 -7.145 1 91.56 6 AL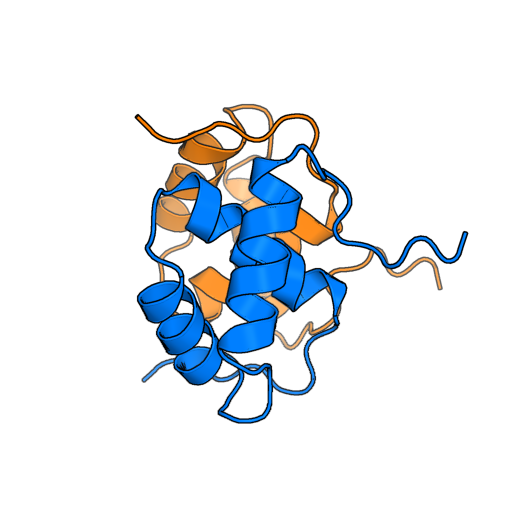A B C 1
ATOM 593 O O . ALA B 1 6 ? 8.109 8.109 -7.871 1 91.56 6 ALA B O 1
ATOM 594 N N . ASP B 1 7 ? 8.008 10.102 -6.891 1 90.12 7 ASP B N 1
ATOM 595 C CA . ASP B 1 7 ? 6.852 10.641 -7.602 1 90.12 7 ASP B CA 1
ATOM 596 C C . ASP B 1 7 ? 5.684 9.656 -7.566 1 90.12 7 ASP B C 1
ATOM 598 O O . ASP B 1 7 ? 5.18 9.25 -8.617 1 90.12 7 ASP B O 1
ATOM 602 N N . PRO B 1 8 ? 5.316 9.18 -6.418 1 93 8 PRO B N 1
ATOM 603 C CA . PRO B 1 8 ? 4.152 8.297 -6.328 1 93 8 PRO B CA 1
ATOM 604 C C . PRO B 1 8 ? 2.854 8.984 -6.754 1 93 8 PRO B C 1
ATOM 606 O O . PRO B 1 8 ? 2.699 10.188 -6.562 1 93 8 PRO B O 1
ATOM 609 N N . ALA B 1 9 ? 2.016 8.25 -7.363 1 91.44 9 ALA B N 1
ATOM 610 C CA . ALA B 1 9 ? 0.677 8.773 -7.613 1 91.44 9 ALA B CA 1
ATOM 611 C C . ALA B 1 9 ? -0.088 8.977 -6.309 1 91.44 9 ALA B C 1
ATOM 613 O O . ALA B 1 9 ? 0.189 8.305 -5.309 1 91.44 9 ALA B O 1
ATOM 614 N N . ASP B 1 10 ? -1.062 9.828 -6.379 1 92.06 10 ASP B N 1
ATOM 615 C CA . ASP B 1 10 ? -1.847 10.109 -5.184 1 92.06 10 ASP B CA 1
ATOM 616 C C . ASP B 1 10 ? -2.58 8.859 -4.703 1 92.06 10 ASP B C 1
ATOM 618 O O . ASP B 1 10 ? -2.664 8.602 -3.5 1 92.06 10 ASP B O 1
ATOM 622 N N . CYS B 1 11 ? -3.076 8.164 -5.66 1 92.81 11 CYS B N 1
ATOM 623 C CA . CYS B 1 11 ? -3.83 6.969 -5.293 1 92.81 11 CYS B CA 1
ATOM 624 C C . CYS B 1 11 ? -2.928 5.934 -4.633 1 92.81 11 CYS B C 1
ATOM 626 O O . CYS B 1 11 ? -3.369 5.176 -3.768 1 92.81 11 CYS B O 1
ATOM 628 N N . GLU B 1 12 ? -1.614 5.906 -5.082 1 95.25 12 GLU B N 1
ATOM 629 C CA . GLU B 1 12 ? -0.667 4.977 -4.473 1 95.25 12 GLU B CA 1
ATOM 630 C C . GLU B 1 12 ? -0.472 5.277 -2.99 1 95.25 12 GLU B C 1
ATOM 632 O O . GLU B 1 12 ? -0.541 4.375 -2.154 1 95.25 12 GLU B O 1
ATOM 637 N N . VAL B 1 13 ? -0.298 6.559 -2.691 1 96.88 13 VAL B N 1
ATOM 638 C CA . VAL B 1 13 ? -0.066 6.969 -1.311 1 96.88 13 VAL B CA 1
ATOM 639 C C . VAL B 1 13 ? -1.313 6.695 -0.474 1 96.88 13 VAL B C 1
ATOM 641 O O . VAL B 1 13 ? -1.226 6.125 0.616 1 96.88 13 VAL B O 1
ATOM 644 N N . ARG B 1 14 ? -2.455 6.977 -1 1 97.12 14 ARG B N 1
ATOM 645 C CA . ARG B 1 14 ? -3.705 6.766 -0.278 1 97.12 14 ARG B CA 1
ATOM 646 C C . ARG B 1 14 ? -3.973 5.277 -0.07 1 97.12 14 ARG B C 1
ATOM 648 O O . ARG B 1 14 ? -4.496 4.875 0.971 1 97.12 14 ARG B O 1
ATOM 655 N N . SER B 1 15 ? -3.611 4.473 -1.038 1 97.19 15 SER B N 1
ATOM 656 C CA . SER B 1 15 ? -3.764 3.025 -0.917 1 97.19 15 SER B CA 1
ATOM 657 C C . SER B 1 15 ? -2.926 2.477 0.234 1 97.19 15 SER B C 1
ATOM 659 O O . SER B 1 15 ? -3.395 1.633 1.003 1 97.19 15 SER B O 1
ATOM 661 N N . VAL B 1 16 ? -1.721 3.014 0.335 1 98.25 16 VAL B N 1
ATOM 662 C CA . VAL B 1 16 ? -0.831 2.562 1.4 1 98.25 16 VAL B CA 1
ATOM 663 C C . VAL B 1 16 ? -1.386 2.996 2.756 1 98.25 16 VAL B C 1
ATOM 665 O O . VAL B 1 16 ? -1.361 2.227 3.719 1 98.25 16 VAL B O 1
ATOM 668 N N . ILE B 1 17 ? -1.939 4.215 2.836 1 98.38 17 ILE B N 1
ATOM 669 C CA . ILE B 1 17 ? -2.553 4.691 4.07 1 98.38 17 ILE B CA 1
ATOM 670 C C . ILE B 1 17 ? -3.709 3.771 4.457 1 98.38 17 ILE B C 1
ATOM 672 O O . ILE B 1 17 ? -3.824 3.363 5.617 1 98.38 17 ILE B O 1
ATOM 676 N N . ARG B 1 18 ? -4.543 3.402 3.531 1 97.75 18 ARG B N 1
ATOM 677 C CA . ARG B 1 18 ? -5.688 2.537 3.799 1 97.75 18 ARG B CA 1
ATOM 678 C C . ARG B 1 18 ? -5.234 1.167 4.289 1 97.75 18 ARG B C 1
ATOM 680 O O . ARG B 1 18 ? -5.789 0.634 5.254 1 97.75 18 ARG B O 1
ATOM 687 N N . PHE B 1 19 ? -4.199 0.644 3.709 1 97.75 19 PHE B N 1
ATOM 688 C CA . PHE B 1 19 ? -3.643 -0.658 4.059 1 97.75 19 PHE B CA 1
ATOM 689 C C . PHE B 1 19 ? -3.084 -0.645 5.477 1 97.75 19 PHE B C 1
ATOM 691 O O . PHE B 1 19 ? -3.402 -1.521 6.285 1 97.75 19 PHE B O 1
ATOM 698 N N . LEU B 1 20 ? -2.299 0.371 5.797 1 98.31 20 LEU B N 1
ATOM 699 C CA . LEU B 1 20 ? -1.673 0.447 7.109 1 98.31 20 LEU B CA 1
ATOM 700 C C . LEU B 1 20 ? -2.709 0.751 8.188 1 98.31 20 LEU B C 1
ATOM 702 O O . LEU B 1 20 ? -2.609 0.248 9.312 1 98.31 20 LEU B O 1
ATOM 706 N N . ASN B 1 21 ? -3.654 1.595 7.793 1 98.25 21 ASN B N 1
ATOM 707 C CA . ASN B 1 21 ? -4.754 1.85 8.719 1 98.25 21 ASN B CA 1
ATOM 708 C C . ASN B 1 21 ? -5.52 0.572 9.047 1 98.25 21 ASN B C 1
ATOM 710 O O . ASN B 1 21 ? -5.883 0.336 10.195 1 98.25 21 ASN B O 1
ATOM 714 N N . ALA B 1 22 ? -5.773 -0.223 8.031 1 97.44 22 ALA B N 1
ATOM 715 C CA . ALA B 1 22 ? -6.457 -1.496 8.234 1 97.44 22 ALA B CA 1
ATOM 716 C C . ALA B 1 22 ? -5.648 -2.412 9.148 1 97.44 22 ALA B C 1
ATOM 718 O O . ALA B 1 22 ? -6.215 -3.215 9.891 1 97.44 22 ALA B O 1
ATOM 719 N N . LYS B 1 23 ? -4.332 -2.295 9.086 1 97.31 23 LYS B N 1
ATOM 720 C CA . LYS B 1 23 ? -3.441 -3.051 9.961 1 97.31 23 LYS B CA 1
ATOM 721 C C . LYS B 1 23 ? -3.395 -2.439 11.359 1 97.31 23 LYS B C 1
ATOM 723 O O . LYS B 1 23 ? -2.609 -2.871 12.203 1 97.31 23 LYS B O 1
ATOM 728 N N . LYS B 1 24 ? -4.113 -1.374 11.602 1 97 24 LYS B N 1
ATOM 729 C CA . LYS B 1 24 ? -4.246 -0.693 12.883 1 97 24 LYS B CA 1
ATOM 730 C C . LYS B 1 24 ? -2.961 0.044 13.25 1 97 24 LYS B C 1
ATOM 732 O O . LYS B 1 24 ? -2.625 0.17 14.43 1 97 24 LYS B O 1
ATOM 737 N N . VAL B 1 25 ? -2.275 0.434 12.258 1 97.94 25 VAL B N 1
ATOM 738 C CA . VAL B 1 25 ? -1.115 1.286 12.5 1 97.94 25 VAL B CA 1
ATOM 739 C C . VAL B 1 25 ? -1.575 2.705 12.82 1 97.94 25 VAL B C 1
ATOM 741 O O . VAL B 1 25 ? -2.494 3.229 12.188 1 97.94 25 VAL B O 1
ATOM 744 N N . LYS B 1 26 ? -0.894 3.312 13.766 1 98.12 26 LYS B N 1
ATOM 745 C CA . LYS B 1 26 ? -1.261 4.668 14.164 1 98.12 26 LYS B CA 1
ATOM 746 C C . LYS B 1 26 ? -0.9 5.68 13.078 1 98.12 26 LYS B C 1
ATOM 748 O O . LYS B 1 26 ? 0.124 5.539 12.406 1 98.12 26 LYS B O 1
ATOM 753 N N . PRO B 1 27 ? -1.666 6.738 12.984 1 98.44 27 PRO B N 1
ATOM 754 C CA . PRO B 1 27 ? -1.443 7.738 11.938 1 98.44 27 PRO B CA 1
ATOM 755 C C . PRO B 1 27 ? -0.024 8.305 11.953 1 98.44 27 PRO B C 1
ATOM 757 O O . PRO B 1 27 ? 0.582 8.484 10.891 1 98.44 27 PRO B O 1
ATOM 760 N N . ALA B 1 28 ? 0.469 8.531 13.109 1 98.5 28 ALA B N 1
ATOM 761 C CA . ALA B 1 28 ? 1.819 9.078 13.203 1 98.5 28 ALA B CA 1
ATOM 762 C C . ALA B 1 28 ? 2.85 8.102 12.648 1 98.5 28 ALA B C 1
ATOM 764 O O . ALA B 1 28 ? 3.799 8.5 11.969 1 98.5 28 ALA B O 1
ATOM 765 N N . GLU B 1 29 ? 2.678 6.844 12.922 1 98.5 29 GLU B N 1
ATOM 766 C CA . GLU B 1 29 ? 3.572 5.805 12.414 1 98.5 29 GLU B CA 1
ATOM 767 C C . GLU B 1 29 ? 3.393 5.602 10.914 1 98.5 29 GLU B C 1
ATOM 769 O O . GLU B 1 29 ? 4.363 5.348 10.195 1 98.5 29 GLU B O 1
ATOM 774 N N . ILE B 1 30 ? 2.133 5.707 10.461 1 98.69 30 ILE B N 1
ATOM 775 C CA . ILE B 1 30 ? 1.881 5.637 9.023 1 98.69 30 ILE B CA 1
ATOM 776 C C . ILE B 1 30 ? 2.668 6.734 8.312 1 98.69 30 ILE B C 1
ATOM 778 O O . ILE B 1 30 ? 3.332 6.473 7.301 1 98.69 30 ILE B O 1
ATOM 782 N N . HIS B 1 31 ? 2.598 7.922 8.852 1 98.56 31 HIS B N 1
ATOM 783 C CA . HIS B 1 31 ? 3.314 9.039 8.258 1 98.56 31 HIS B CA 1
ATOM 784 C C . HIS B 1 31 ? 4.812 8.766 8.195 1 98.56 31 HIS B C 1
ATOM 786 O O . HIS B 1 31 ? 5.453 9.016 7.172 1 98.56 31 HIS B O 1
ATOM 792 N N . LEU B 1 32 ? 5.352 8.227 9.211 1 97.88 32 LEU B N 1
ATOM 793 C CA . LEU B 1 32 ? 6.773 7.902 9.258 1 97.88 32 LEU B CA 1
ATOM 794 C C . LEU B 1 32 ? 7.137 6.895 8.172 1 97.88 32 LEU B C 1
ATOM 796 O O . LEU B 1 32 ? 8.156 7.043 7.5 1 97.88 32 LEU B O 1
ATOM 800 N N . GLN B 1 33 ? 6.297 5.922 8 1 98 33 GLN B N 1
ATOM 801 C CA . GLN B 1 33 ? 6.559 4.906 6.984 1 98 33 GLN B CA 1
ATOM 802 C C . GLN B 1 33 ? 6.469 5.496 5.582 1 98 33 GLN B C 1
ATOM 804 O O . GLN B 1 33 ? 7.27 5.156 4.707 1 98 33 GLN B O 1
ATOM 809 N N . LEU B 1 34 ? 5.512 6.371 5.352 1 97.81 34 LEU B N 1
ATOM 810 C CA . LEU B 1 34 ? 5.395 7.027 4.055 1 97.81 34 LEU B CA 1
ATOM 811 C C . LEU B 1 34 ? 6.633 7.867 3.756 1 97.81 34 LEU B C 1
ATOM 813 O O . LEU B 1 34 ? 7.16 7.828 2.643 1 97.81 34 LEU B O 1
ATOM 817 N N . VAL B 1 35 ? 7.098 8.602 4.801 1 96.94 35 VAL B N 1
ATOM 818 C CA . VAL B 1 35 ? 8.266 9.461 4.645 1 96.94 35 VAL B CA 1
ATOM 819 C C . VAL B 1 35 ? 9.5 8.609 4.359 1 96.94 35 VAL B C 1
ATOM 821 O O . VAL B 1 35 ? 10.352 8.984 3.547 1 96.94 35 VAL B O 1
ATOM 824 N N . GLU B 1 36 ? 9.578 7.531 4.977 1 96.5 36 GLU B N 1
ATOM 825 C CA . GLU B 1 36 ? 10.695 6.613 4.801 1 96.5 36 GLU B CA 1
ATOM 826 C C . GLU B 1 36 ? 10.773 6.105 3.363 1 96.5 36 GLU B C 1
ATOM 828 O O . GLU B 1 36 ? 11.859 6.008 2.793 1 96.5 36 GLU B O 1
ATOM 833 N N . ILE B 1 37 ? 9.656 5.816 2.758 1 97 37 ILE B N 1
ATOM 834 C CA . ILE B 1 37 ? 9.617 5.133 1.471 1 97 37 ILE B CA 1
ATOM 835 C C . ILE B 1 37 ? 9.492 6.156 0.345 1 97 37 ILE B C 1
ATOM 837 O O . ILE B 1 37 ? 10.125 6.016 -0.703 1 97 37 ILE B O 1
ATOM 841 N N . TYR B 1 38 ? 8.75 7.242 0.58 1 96.62 38 TYR B N 1
ATOM 842 C CA . TYR B 1 38 ? 8.438 8.172 -0.5 1 96.62 38 TYR B CA 1
ATOM 843 C C . TYR B 1 38 ? 9.18 9.492 -0.314 1 96.62 38 TYR B C 1
ATOM 845 O O . TYR B 1 38 ? 9.25 10.305 -1.236 1 96.62 38 TYR B O 1
ATOM 853 N N . GLY B 1 39 ? 9.695 9.711 0.862 1 95.06 39 GLY B N 1
ATOM 854 C CA . GLY B 1 39 ? 10.375 10.969 1.145 1 95.06 39 GLY B CA 1
ATOM 855 C C . GLY B 1 39 ? 9.539 11.93 1.965 1 95.06 39 GLY B C 1
ATOM 856 O O . GLY B 1 39 ? 8.328 11.734 2.113 1 95.06 39 GLY B O 1
ATOM 857 N N . GLU B 1 40 ? 10.102 13 2.381 1 93.38 40 GLU B N 1
ATOM 858 C CA . GLU B 1 40 ? 9.477 13.93 3.316 1 93.38 40 GLU B CA 1
ATOM 859 C C . GLU B 1 40 ? 8.391 14.75 2.631 1 93.38 40 GLU B C 1
ATOM 861 O O . GLU B 1 40 ? 7.504 15.297 3.297 1 93.38 40 GLU B O 1
ATOM 866 N N . ASN B 1 41 ? 8.406 14.805 1.326 1 92.94 41 ASN B N 1
ATOM 867 C CA . ASN B 1 41 ? 7.496 15.688 0.61 1 92.94 41 ASN B CA 1
ATOM 868 C C . ASN B 1 41 ? 6.258 14.938 0.124 1 92.94 41 ASN B C 1
ATOM 870 O O . ASN B 1 41 ? 5.445 15.492 -0.624 1 92.94 41 ASN B O 1
ATOM 874 N N . VAL B 1 42 ? 6.109 13.688 0.512 1 95.56 42 VAL B N 1
ATOM 875 C CA . VAL B 1 42 ? 5.02 12.867 -0.001 1 95.56 42 VAL B CA 1
ATOM 876 C C . VAL B 1 42 ? 3.688 13.367 0.546 1 95.56 42 VAL B C 1
ATOM 878 O O . VAL B 1 42 ? 2.701 13.461 -0.19 1 95.56 42 VAL B O 1
ATOM 881 N N . MET B 1 43 ? 3.646 13.719 1.916 1 95.88 43 MET B N 1
ATOM 882 C CA . MET B 1 43 ? 2.41 14.109 2.588 1 95.88 43 MET B CA 1
ATOM 883 C C . MET B 1 43 ? 2.689 14.594 4.008 1 95.88 43 MET B C 1
ATOM 885 O O . MET B 1 43 ? 3.625 14.125 4.656 1 95.88 43 MET B O 1
ATOM 889 N N . THR B 1 44 ? 1.802 15.484 4.422 1 97.44 44 THR B N 1
ATOM 890 C CA . THR B 1 44 ? 1.94 15.945 5.801 1 97.44 44 THR B CA 1
ATOM 891 C C . THR B 1 44 ? 1.255 14.984 6.766 1 97.44 44 THR B C 1
ATOM 893 O O . THR B 1 44 ? 0.394 14.195 6.359 1 97.44 44 THR B O 1
ATOM 896 N N . ASP B 1 45 ? 1.697 15.141 7.961 1 97.75 45 ASP B N 1
ATOM 897 C CA . ASP B 1 45 ? 1.048 14.352 9.008 1 97.75 45 ASP B CA 1
ATOM 898 C C . ASP B 1 45 ? -0.446 14.664 9.078 1 97.75 45 ASP B C 1
ATOM 900 O O . ASP B 1 45 ? -1.264 13.758 9.266 1 97.75 45 ASP B O 1
ATOM 904 N N . GLY B 1 46 ? -0.816 15.914 9 1 98.06 46 GLY B N 1
ATOM 905 C CA . GLY B 1 46 ? -2.215 16.312 9 1 98.06 46 GLY B CA 1
ATOM 906 C C . GLY B 1 46 ? -3.025 15.648 7.902 1 98.06 46 GLY B C 1
ATOM 907 O O . GLY B 1 46 ? -4.152 15.203 8.133 1 98.06 46 GLY B O 1
ATOM 908 N N . MET B 1 47 ? -2.451 15.57 6.699 1 97.62 47 MET B N 1
ATOM 909 C CA . MET B 1 47 ? -3.139 14.938 5.57 1 97.62 47 MET B CA 1
ATOM 910 C C . MET B 1 47 ? -3.287 13.438 5.793 1 97.62 47 MET B C 1
ATOM 912 O O . MET B 1 47 ? -4.328 12.859 5.48 1 97.62 47 MET B O 1
ATOM 916 N N . VAL B 1 48 ? -2.254 12.82 6.352 1 98.44 48 VAL B N 1
ATOM 917 C CA . VAL B 1 48 ? -2.352 11.398 6.672 1 98.44 48 VAL B CA 1
ATOM 918 C C . VAL B 1 48 ? -3.518 11.164 7.629 1 98.44 48 VAL B C 1
ATOM 920 O O . VAL B 1 48 ? -4.348 10.281 7.402 1 98.44 48 VAL B O 1
ATOM 923 N N . ARG B 1 49 ? -3.65 11.977 8.672 1 98.69 49 ARG B N 1
ATOM 924 C CA . ARG B 1 49 ? -4.73 11.844 9.648 1 98.69 49 ARG B CA 1
ATOM 925 C C . ARG B 1 49 ? -6.086 12.086 9 1 98.69 49 ARG B C 1
ATOM 927 O O . ARG B 1 49 ? -7.078 11.445 9.359 1 98.69 49 ARG B O 1
ATOM 934 N N . LYS B 1 50 ? -6.082 13.039 8.117 1 97.81 50 LYS B N 1
ATOM 935 C CA . LYS B 1 50 ? -7.316 13.297 7.387 1 97.81 50 LYS B CA 1
ATOM 936 C C . LYS B 1 50 ? -7.77 12.07 6.605 1 97.81 50 LYS B C 1
ATOM 938 O O . LYS B 1 50 ? -8.938 11.688 6.66 1 97.81 50 LYS B O 1
ATOM 943 N N . TRP B 1 51 ? -6.898 11.422 5.898 1 97.12 51 TRP B N 1
ATOM 944 C CA . TRP B 1 51 ? -7.238 10.242 5.105 1 97.12 51 TRP B CA 1
ATOM 945 C C . TRP B 1 51 ? -7.613 9.07 6.012 1 97.12 51 TRP B C 1
ATOM 947 O O . TRP B 1 51 ? -8.531 8.305 5.699 1 97.12 51 TRP B O 1
ATOM 957 N N . VAL B 1 52 ? -6.922 8.938 7.156 1 98 52 VAL B N 1
ATOM 958 C CA . VAL B 1 52 ? -7.281 7.906 8.125 1 98 52 VAL B CA 1
ATOM 959 C C . VAL B 1 52 ? -8.719 8.117 8.594 1 98 52 VAL B C 1
ATOM 961 O O . VAL B 1 52 ? -9.5 7.16 8.656 1 98 52 VAL B O 1
ATOM 964 N N . ARG B 1 53 ? -9.031 9.305 8.883 1 97.88 53 ARG B N 1
ATOM 965 C CA . ARG B 1 53 ? -10.398 9.617 9.266 1 97.88 53 ARG B CA 1
ATOM 966 C C . ARG B 1 53 ? -11.383 9.281 8.148 1 97.88 53 ARG B C 1
ATOM 968 O O . ARG B 1 53 ? -12.43 8.68 8.391 1 97.88 53 ARG B O 1
ATOM 975 N N . GLN B 1 54 ? -11.07 9.633 6.953 1 96.69 54 GLN B N 1
ATOM 976 C CA . GLN B 1 54 ? -11.938 9.352 5.812 1 96.69 54 GLN B CA 1
ATOM 977 C C . GLN B 1 54 ? -12.156 7.855 5.637 1 96.69 54 GLN B C 1
ATOM 979 O O . GLN B 1 54 ? -13.281 7.406 5.398 1 96.69 54 GLN B O 1
ATOM 984 N N . PHE B 1 55 ? -11.117 7.102 5.777 1 96.25 55 PHE B N 1
ATOM 985 C CA . PHE B 1 55 ? -11.25 5.656 5.633 1 96.25 55 PHE B CA 1
ATOM 986 C C . PHE B 1 55 ? -12.023 5.066 6.805 1 96.25 55 PHE B C 1
ATOM 988 O O . PHE B 1 55 ? -12.805 4.129 6.629 1 96.25 55 PHE B O 1
ATOM 995 N N . ASN B 1 56 ? -11.836 5.641 7.969 1 96.56 56 ASN B N 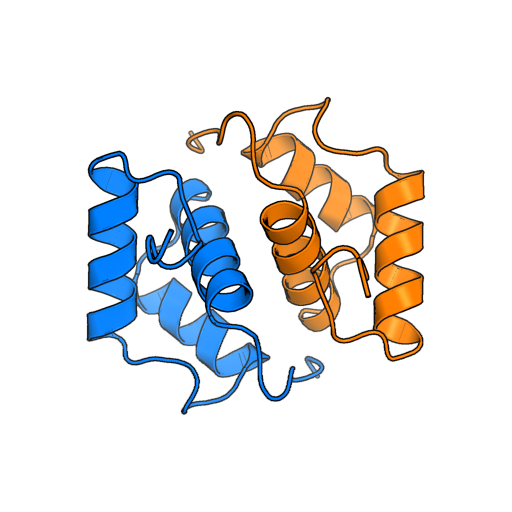1
ATOM 996 C CA . ASN B 1 56 ? -12.594 5.184 9.133 1 96.56 56 ASN B CA 1
ATOM 997 C C . ASN B 1 56 ? -14.078 5.531 9.008 1 96.56 56 ASN B C 1
ATOM 999 O O . ASN B 1 56 ? -14.93 4.805 9.516 1 96.56 56 ASN B O 1
ATOM 1003 N N . ASP B 1 57 ? -14.359 6.566 8.297 1 96.19 57 ASP B N 1
ATOM 1004 C CA . ASP B 1 57 ? -15.734 7.02 8.117 1 96.19 57 ASP B CA 1
ATOM 1005 C C . ASP B 1 57 ? -16.422 6.266 6.98 1 96.19 57 ASP B C 1
ATOM 1007 O O . ASP B 1 57 ? -17.609 6.465 6.723 1 96.19 57 ASP B O 1
ATOM 1011 N N . GLY B 1 58 ? -15.625 5.473 6.242 1 92.94 58 GLY B N 1
ATOM 1012 C CA . GLY B 1 58 ? -16.266 4.586 5.281 1 92.94 58 GLY B CA 1
ATOM 1013 C C . GLY B 1 58 ? -15.828 4.852 3.852 1 92.94 58 GLY B C 1
ATOM 1014 O O . GLY B 1 58 ? -16.344 4.227 2.918 1 92.94 58 GLY B O 1
ATOM 1015 N N . ARG B 1 59 ? -14.914 5.777 3.709 1 91.25 59 ARG B N 1
ATOM 1016 C CA . ARG B 1 59 ? -14.391 5.996 2.363 1 91.25 59 ARG B CA 1
ATOM 1017 C C . ARG B 1 59 ? -13.648 4.762 1.857 1 91.25 59 ARG B C 1
ATOM 1019 O O . ARG B 1 59 ? -12.812 4.199 2.566 1 91.25 59 ARG B O 1
ATOM 1026 N N . THR B 1 60 ? -13.914 4.309 0.614 1 89.31 60 THR B N 1
ATOM 1027 C CA . THR B 1 60 ? -13.297 3.102 0.085 1 89.31 60 THR B CA 1
ATOM 1028 C C . THR B 1 60 ? -12.5 3.412 -1.181 1 89.31 60 THR B C 1
ATOM 1030 O O . THR B 1 60 ? -11.688 2.6 -1.624 1 89.31 60 THR B O 1
ATOM 1033 N N . ASN B 1 61 ? -12.727 4.629 -1.72 1 89.56 61 ASN B N 1
ATOM 1034 C CA . ASN B 1 61 ? -12.078 5 -2.973 1 89.56 61 ASN B CA 1
ATOM 1035 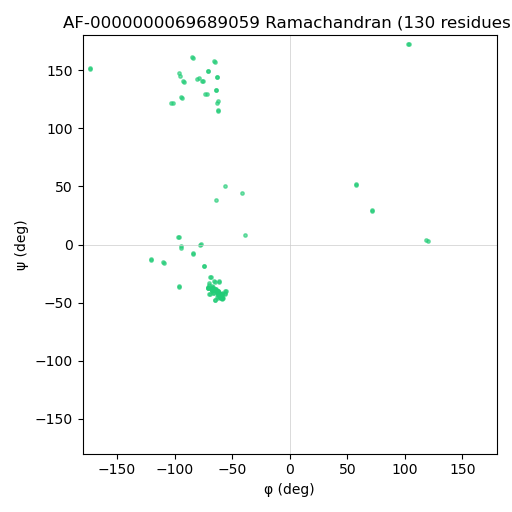C C . ASN B 1 61 ? -10.766 5.742 -2.727 1 89.56 61 ASN B C 1
ATOM 1037 O O . ASN B 1 61 ? -10.734 6.727 -1.989 1 89.56 61 ASN B O 1
ATOM 1041 N N . VAL B 1 62 ? -9.742 5.242 -3.322 1 90.5 62 VAL B N 1
ATOM 1042 C CA . VAL B 1 62 ? -8.414 5.84 -3.15 1 90.5 62 VAL B CA 1
ATOM 1043 C C . VAL B 1 62 ? -8.141 6.824 -4.285 1 90.5 62 VAL B C 1
ATOM 1045 O O . VAL B 1 62 ? -7.086 7.461 -4.32 1 90.5 62 VAL B O 1
ATOM 1048 N N . HIS B 1 63 ? -9.109 6.988 -5.273 1 84.06 63 HIS B N 1
ATOM 1049 C CA . HIS B 1 63 ? -8.977 7.926 -6.383 1 84.06 63 HIS B CA 1
ATOM 1050 C C . HIS B 1 63 ? -9.68 9.242 -6.078 1 84.06 63 HIS B C 1
ATOM 1052 O O . HIS B 1 63 ? -10.586 9.289 -5.246 1 84.06 63 HIS B O 1
ATOM 1058 N N . ASP B 1 64 ? -9.07 10.281 -6.645 1 69.12 64 ASP B N 1
ATOM 1059 C CA . ASP B 1 64 ? -9.781 11.547 -6.512 1 69.12 64 ASP B CA 1
ATOM 1060 C C . ASP B 1 64 ? -11.141 11.492 -7.203 1 69.12 64 ASP B C 1
ATOM 1062 O O . ASP B 1 64 ? -11.297 10.812 -8.219 1 69.12 64 ASP B O 1
ATOM 1066 N N . GLU B 1 65 ? -12.32 11.586 -6.473 1 53.56 65 GLU B N 1
ATOM 1067 C CA . GLU B 1 65 ? -13.641 11.625 -7.09 1 53.56 65 GLU B CA 1
ATOM 1068 C C . GLU B 1 65 ? -13.648 12.516 -8.328 1 53.56 65 GLU B 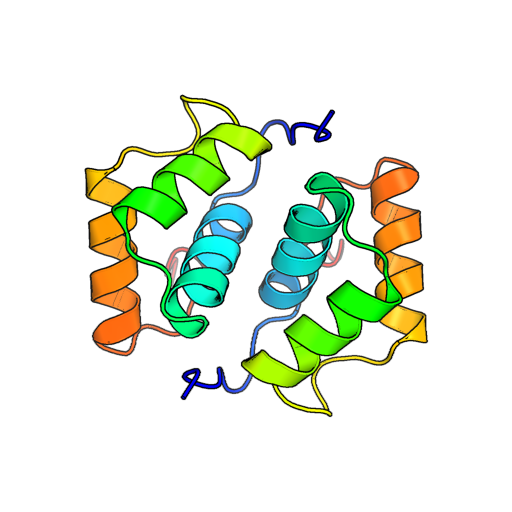C 1
ATOM 1070 O O . GLU B 1 65 ? -13.555 13.734 -8.219 1 53.56 65 GLU B O 1
ATOM 1075 N N . ALA B 1 66 ? -12.828 12.586 -9.25 1 44.19 66 ALA B N 1
ATOM 1076 C CA . ALA B 1 66 ? -13.383 13.312 -10.383 1 44.19 66 ALA B CA 1
ATOM 1077 C C . ALA B 1 66 ? -14.68 12.672 -10.867 1 44.19 66 ALA B C 1
ATOM 1079 O O . ALA B 1 66 ? -14.672 11.555 -11.391 1 44.19 66 ALA B O 1
ATOM 1080 N N . ARG B 1 67 ? -15.602 12.422 -9.992 1 34.34 67 ARG B N 1
ATOM 1081 C CA . ARG B 1 67 ? -16.828 12.297 -10.781 1 34.34 67 ARG B CA 1
ATOM 1082 C C . ARG B 1 67 ? -17.031 13.508 -11.688 1 34.34 67 ARG B C 1
ATOM 1084 O O . ARG B 1 67 ? -16.734 14.633 -11.297 1 34.34 67 ARG B O 1
#

Foldseek 3Di:
DAAADEDDDQLVLLVQLLVVVVVVHDLVVSLVVCCVRHNPPNDDSVVSVVSSVVVVVPDDGSDDPPD/DAAADEPDDQLVLLVQLLVVVVVVHDLVVSLVVCCVRHNPPNDDSVVSVVSSVVVVVPDDGSDDPPD

Sequence (134 aa):
MFKTIADPADCEVRSVIRFLNAKKVKPAEIHLQLVEIYGENVMTDGMVRKWVRQFNDGRTNVHDEARMFKTIADPADCEVRSVIRFLNAKKVKPAEIHLQLVEIYGENVMTDGMVRKWVRQFNDGRTNVHDEAR

InterPro domains:
  IPR041426 Mos1 transposase, HTH domain [PF17906] (13-58)

Secondary structure (DSSP, 8-state):
-PPPPPS--HHHHHHHHHHHHHTT--HHHHHHHHHHHH-TTS--HHHHHHHHHHHHTT----S----/-PPPPPS--HHHHHHHHHHHHHTT--HHHHHHHHHHHH-TTS--HHHHHHHHHHHHTT----S----

Organism: Araneus ventricosus (NCBI:txid182803)

pLDDT: mean 92.06, std 12.35, range [34.34, 98.69]

Solvent-accessible surface area (backbone atoms only — not comparable to full-atom values): 7733 Å² total; per-residue (Å²): 134,66,50,65,45,77,85,71,52,69,37,36,55,42,24,40,50,53,53,42,45,27,66,67,47,51,55,71,57,48,41,52,53,47,31,68,35,47,32,77,83,70,64,52,63,70,55,46,44,50,51,52,49,40,45,72,74,64,54,84,72,50,59,78,70,77,117,134,66,50,65,46,76,86,70,52,68,36,36,56,42,24,40,50,54,53,40,46,27,66,66,47,51,57,70,57,49,42,51,52,46,30,68,34,47,32,77,82,69,64,51,63,70,56,46,43,50,52,51,48,41,44,72,74,64,53,83,73,49,57,80,79,74,118